Protein AF-A0A7V4H0T4-F1 (afdb_monomer_lite)

pLDDT: mean 85.84, std 12.64, 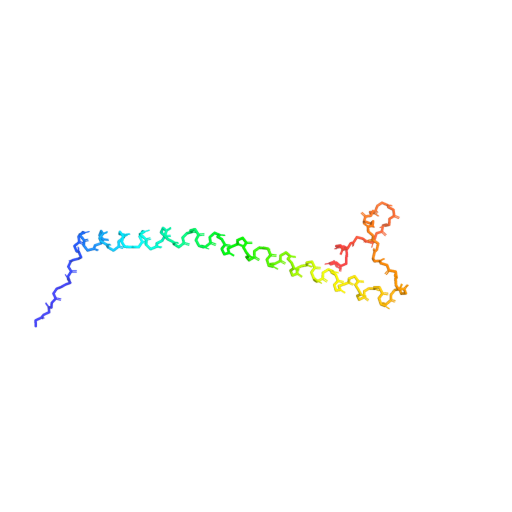range [47.91, 97.94]

Sequence (85 aa):
MPGGPKAFTLIELLVVIAIIAILAAMLLPALSRAKDRAQRASCTNNLRQLALGVNLYADTARDWLPPTECDPERHPGTMPWQSYE

Foldseek 3Di:
DDDDDDDDDPVNVVVVVVVVVVVVVVVVVVVVVVVVVVVVVVVVVVVVVVVVVQVVCCVVVVNDGDDPDPDCVVPPPPHPCNVVD

Radius of gyration: 28.87 Å; chains: 1; bounding box: 46×28×85 Å

Structure (mmCIF, N/CA/C/O backbone):
data_AF-A0A7V4H0T4-F1
#
_entry.id   AF-A0A7V4H0T4-F1
#
loop_
_atom_site.group_PDB
_atom_site.id
_atom_site.type_symbol
_atom_site.label_atom_id
_atom_site.label_alt_id
_atom_site.label_comp_id
_atom_site.label_asym_id
_atom_site.label_entity_id
_atom_site.label_seq_id
_atom_site.pdbx_PDB_ins_code
_atom_site.Cartn_x
_atom_site.Cartn_y
_atom_site.Cartn_z
_atom_site.occupancy
_atom_site.B_iso_or_equiv
_atom_site.auth_seq_id
_atom_site.auth_comp_id
_atom_site.auth_asym_id
_atom_site.auth_atom_id
_atom_site.pdbx_PDB_model_num
ATOM 1 N N . MET A 1 1 ? -13.416 20.201 52.590 1.00 47.91 1 MET A N 1
ATOM 2 C CA . MET A 1 1 ? -12.682 19.038 53.137 1.00 47.91 1 MET A CA 1
ATOM 3 C C . MET A 1 1 ? -11.879 18.408 52.010 1.00 47.91 1 MET A C 1
ATOM 5 O O . MET A 1 1 ? -12.437 18.305 50.922 1.00 47.91 1 MET A O 1
ATOM 9 N N . PRO A 1 2 ? -10.598 18.056 52.210 1.00 62.53 2 PRO A N 1
ATOM 10 C CA . PRO A 1 2 ? -9.789 17.473 51.146 1.00 62.53 2 PRO A CA 1
ATOM 11 C C . PRO A 1 2 ? -10.287 16.051 50.853 1.00 62.53 2 PRO A C 1
ATOM 13 O O . PRO A 1 2 ? -10.239 15.179 51.716 1.00 62.53 2 PRO A O 1
ATOM 16 N N . GLY A 1 3 ? -10.834 15.839 49.655 1.00 63.03 3 GLY A N 1
ATOM 17 C CA . GLY A 1 3 ? -11.241 14.519 49.181 1.00 63.03 3 GLY A CA 1
ATOM 18 C C . GLY A 1 3 ? -10.004 13.677 48.886 1.00 63.03 3 GLY A C 1
ATOM 19 O O . GLY A 1 3 ? -9.215 14.035 48.014 1.00 63.03 3 GLY A O 1
ATOM 20 N N . GLY A 1 4 ? -9.823 12.585 49.630 1.00 70.81 4 GLY A N 1
ATOM 21 C CA . GLY A 1 4 ? -8.763 11.614 49.369 1.00 70.81 4 GLY A CA 1
ATOM 22 C C . GLY A 1 4 ? -8.889 10.995 47.967 1.00 70.81 4 GLY A C 1
ATOM 23 O O . GLY A 1 4 ? -9.993 10.951 47.413 1.00 70.81 4 GLY A O 1
ATOM 24 N N . PRO A 1 5 ? -7.776 10.535 47.370 1.00 68.38 5 PRO A N 1
ATOM 25 C CA . PRO A 1 5 ? -7.781 9.978 46.022 1.00 68.38 5 PRO A CA 1
ATOM 26 C C . PRO A 1 5 ? -8.715 8.762 45.942 1.00 68.38 5 PRO A C 1
ATOM 28 O O . PRO A 1 5 ? -8.634 7.842 46.754 1.00 68.38 5 PRO A O 1
ATOM 31 N N . LYS A 1 6 ? -9.623 8.770 44.958 1.00 74.12 6 LYS A N 1
ATOM 32 C CA . LYS A 1 6 ? -10.534 7.654 44.671 1.00 74.12 6 LYS A CA 1
ATOM 33 C C . LYS A 1 6 ? -9.711 6.447 44.217 1.00 74.12 6 LYS A C 1
ATOM 35 O O . LYS A 1 6 ? -9.037 6.519 43.192 1.00 74.12 6 LYS A O 1
ATOM 40 N N . ALA A 1 7 ? -9.758 5.357 44.978 1.00 75.06 7 ALA A N 1
ATOM 41 C CA . ALA A 1 7 ? -9.166 4.092 44.564 1.00 75.06 7 ALA A CA 1
ATOM 42 C C . ALA A 1 7 ? -9.960 3.528 43.377 1.00 75.06 7 ALA A C 1
ATOM 44 O O . ALA A 1 7 ? -11.181 3.394 43.455 1.00 75.06 7 ALA A O 1
ATOM 45 N N . PHE A 1 8 ? -9.261 3.229 42.283 1.00 78.81 8 PHE A N 1
ATOM 46 C CA . PHE A 1 8 ? -9.838 2.596 41.101 1.00 78.81 8 PHE A CA 1
ATOM 47 C C . PHE A 1 8 ? -10.265 1.172 41.458 1.00 78.81 8 PHE A C 1
ATOM 49 O O . PHE A 1 8 ? -9.483 0.414 42.039 1.00 78.81 8 PHE A O 1
ATOM 56 N N . THR A 1 9 ? -11.496 0.792 41.131 1.00 90.00 9 THR A N 1
ATOM 57 C CA . THR A 1 9 ? -11.954 -0.574 41.392 1.00 90.00 9 THR A CA 1
ATOM 58 C C . THR A 1 9 ? -11.431 -1.522 40.308 1.00 90.00 9 THR A C 1
ATOM 60 O O . THR A 1 9 ? -11.309 -1.156 39.138 1.00 90.00 9 THR A O 1
ATOM 63 N N . LEU A 1 10 ? -11.139 -2.776 40.671 1.00 90.44 10 LEU A N 1
ATOM 64 C CA . LEU A 1 10 ? -10.727 -3.802 39.698 1.00 90.44 10 LEU A CA 1
ATOM 65 C C . LEU A 1 10 ? -11.782 -4.016 38.599 1.00 90.44 10 LEU A C 1
ATOM 67 O O . LEU A 1 10 ? -11.435 -4.317 37.460 1.00 90.44 10 LEU A O 1
ATOM 71 N N . ILE A 1 11 ? -13.063 -3.829 38.932 1.00 94.00 11 ILE A N 1
ATOM 72 C CA . ILE A 1 11 ? -14.189 -3.970 38.000 1.00 94.00 11 ILE A CA 1
ATOM 73 C C . ILE A 1 11 ? -14.171 -2.857 36.947 1.00 94.00 11 ILE A C 1
ATOM 75 O O . ILE A 1 11 ? -14.352 -3.145 35.766 1.00 94.00 11 ILE A O 1
ATOM 79 N N . GLU A 1 12 ? -13.907 -1.607 37.339 1.00 92.38 12 GLU A N 1
ATOM 80 C CA . GLU A 1 12 ? -13.786 -0.495 36.387 1.00 92.38 12 GLU A CA 1
ATOM 81 C C . GLU A 1 12 ? -12.660 -0.743 35.378 1.00 92.38 12 GLU A C 1
ATOM 83 O O . GLU A 1 12 ? -12.858 -0.554 34.179 1.00 92.38 12 GLU A O 1
ATOM 88 N N . LEU A 1 13 ? -11.503 -1.237 35.831 1.00 92.50 13 LEU A N 1
ATOM 89 C CA . LEU A 1 13 ? -10.395 -1.580 34.935 1.00 92.50 13 LEU A CA 1
ATOM 90 C C . LEU A 1 13 ? -10.771 -2.729 33.982 1.00 92.50 13 LEU A C 1
ATOM 92 O O . LEU A 1 13 ? -10.480 -2.670 32.786 1.00 92.50 13 LEU A O 1
ATOM 96 N N . LEU A 1 14 ? -11.441 -3.760 34.504 1.00 95.00 14 LEU A N 1
ATOM 97 C CA . LEU A 1 14 ? -11.833 -4.950 33.748 1.00 95.00 14 LEU A CA 1
ATOM 98 C C . LEU A 1 14 ? -12.825 -4.625 32.619 1.00 95.00 14 LEU A C 1
ATOM 100 O O . LEU A 1 14 ? -12.682 -5.118 31.500 1.00 95.00 14 LEU A O 1
ATOM 104 N N . VAL A 1 15 ? -13.816 -3.773 32.882 1.00 95.31 15 VAL A N 1
ATOM 105 C CA . VAL A 1 15 ? -14.796 -3.372 31.860 1.00 95.31 15 VAL A CA 1
ATOM 106 C C . VAL A 1 15 ? -14.125 -2.574 30.740 1.00 95.31 15 VAL A C 1
ATOM 108 O O . VAL A 1 15 ? -14.430 -2.783 29.566 1.00 95.31 15 VAL A O 1
ATOM 111 N N . VAL A 1 16 ? -13.166 -1.707 31.073 1.00 95.81 16 VAL A N 1
ATOM 112 C CA . VAL A 1 16 ? -12.455 -0.893 30.076 1.00 95.81 16 VAL A CA 1
ATOM 113 C C . VAL A 1 16 ? -11.642 -1.764 29.120 1.00 95.81 16 VAL A C 1
ATOM 115 O O . VAL A 1 16 ? -11.758 -1.607 27.903 1.00 95.81 16 VAL A O 1
ATOM 118 N N . ILE A 1 17 ? -10.866 -2.723 29.634 1.00 96.69 17 ILE A N 1
ATOM 119 C CA . ILE A 1 17 ? -10.087 -3.620 28.767 1.00 96.69 17 ILE A CA 1
ATOM 120 C C . ILE A 1 17 ? -10.995 -4.506 27.904 1.00 96.69 17 ILE A C 1
ATOM 122 O O . ILE A 1 17 ? -10.662 -4.766 26.748 1.00 96.69 17 ILE A O 1
ATOM 126 N N . ALA A 1 18 ? -12.163 -4.912 28.418 1.00 97.00 18 ALA A N 1
ATOM 127 C CA . ALA A 1 18 ? -13.135 -5.695 27.662 1.00 97.00 18 ALA A CA 1
ATOM 128 C C . ALA A 1 18 ? -13.690 -4.906 26.464 1.00 97.00 18 ALA A C 1
ATOM 130 O O . ALA A 1 18 ? -13.751 -5.430 25.351 1.00 97.00 18 ALA A O 1
ATOM 131 N N . ILE A 1 19 ? -14.028 -3.628 26.660 1.00 96.69 19 ILE A N 1
ATOM 132 C CA . ILE A 1 19 ? -14.508 -2.758 25.577 1.00 96.69 19 ILE A CA 1
ATOM 133 C C . ILE A 1 19 ? -13.401 -2.527 24.536 1.00 96.69 19 ILE A C 1
ATOM 135 O O . ILE A 1 19 ? -13.654 -2.667 23.339 1.00 96.69 19 ILE A O 1
ATOM 139 N N . ILE A 1 20 ? -12.164 -2.242 24.966 1.00 96.81 20 ILE A N 1
ATOM 140 C CA . ILE A 1 20 ? -11.020 -2.064 24.053 1.00 96.81 20 ILE A CA 1
ATOM 141 C C . ILE A 1 20 ? -10.782 -3.332 23.223 1.00 96.81 20 ILE A C 1
ATOM 143 O O . ILE A 1 20 ? -10.560 -3.232 22.017 1.00 96.81 20 ILE A O 1
ATOM 147 N N . ALA A 1 21 ? -10.873 -4.519 23.830 1.00 96.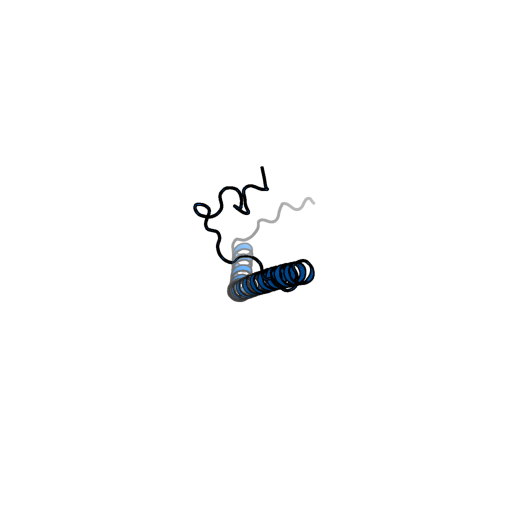94 21 ALA A N 1
ATOM 148 C CA . ALA A 1 21 ? -10.684 -5.788 23.131 1.00 96.94 21 ALA A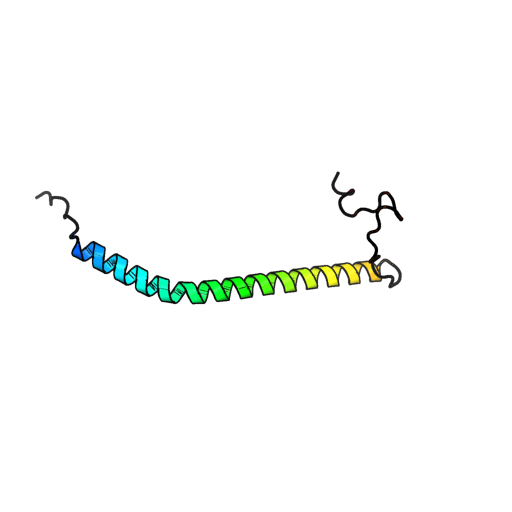 CA 1
ATOM 149 C C . ALA A 1 21 ? -11.738 -6.018 22.033 1.00 96.94 21 ALA A C 1
ATOM 151 O O . ALA A 1 21 ? -11.382 -6.409 20.921 1.00 96.94 21 ALA A O 1
ATOM 152 N N . ILE A 1 22 ? -13.015 -5.722 22.306 1.00 96.06 22 ILE A N 1
ATOM 153 C CA . ILE A 1 22 ? -14.102 -5.834 21.318 1.00 96.06 22 ILE A CA 1
ATOM 154 C C . ILE A 1 22 ? -13.869 -4.875 20.145 1.00 96.06 22 ILE A C 1
ATOM 156 O O . ILE A 1 22 ? -13.957 -5.278 18.983 1.00 96.06 22 ILE A O 1
ATOM 160 N N . LEU A 1 23 ? -13.528 -3.616 20.438 1.00 96.81 23 LEU A N 1
ATOM 161 C CA . LEU A 1 23 ? -13.237 -2.614 19.412 1.00 96.81 23 LEU A CA 1
ATOM 162 C C . LEU A 1 23 ? -12.020 -3.017 18.567 1.00 96.81 23 LEU A C 1
ATOM 164 O O . LEU A 1 23 ? -12.079 -2.990 17.338 1.00 96.81 23 LEU A O 1
ATOM 168 N N . ALA A 1 24 ? -10.933 -3.458 19.204 1.00 95.62 24 ALA A N 1
ATOM 169 C CA . ALA A 1 24 ? -9.723 -3.900 18.518 1.00 95.62 24 ALA A CA 1
ATOM 170 C C . ALA A 1 24 ? -9.972 -5.127 17.625 1.00 95.62 24 ALA A C 1
ATOM 172 O O . ALA A 1 24 ? -9.463 -5.176 16.503 1.00 95.62 24 ALA A O 1
ATOM 173 N N . ALA A 1 25 ? -10.793 -6.083 18.075 1.00 94.62 25 ALA A N 1
ATOM 174 C CA . ALA A 1 25 ? -11.145 -7.276 17.306 1.00 94.62 25 ALA A CA 1
ATOM 175 C C . ALA A 1 25 ? -11.856 -6.940 15.984 1.00 94.62 25 ALA A C 1
ATOM 177 O O . ALA A 1 25 ? -11.615 -7.603 14.976 1.00 94.62 25 ALA A O 1
ATOM 178 N N . MET A 1 26 ? -12.679 -5.886 15.953 1.00 92.88 26 MET A N 1
ATOM 179 C CA . MET A 1 26 ? -13.308 -5.412 14.712 1.00 92.88 26 MET A CA 1
ATOM 180 C C . MET A 1 26 ? -12.336 -4.618 13.823 1.00 92.88 26 MET A C 1
ATOM 182 O O . MET A 1 26 ? -12.457 -4.644 12.597 1.00 92.88 26 MET A O 1
ATOM 186 N N . LEU A 1 27 ? -11.351 -3.935 14.415 1.00 93.44 27 LEU A N 1
ATOM 187 C CA . LEU A 1 27 ? -10.398 -3.080 13.697 1.00 93.44 27 LEU A CA 1
ATOM 188 C C . LEU A 1 27 ? -9.250 -3.857 13.035 1.00 93.44 27 LEU A C 1
ATOM 190 O O . LEU A 1 27 ? -8.851 -3.521 11.921 1.00 93.44 27 LEU A O 1
ATOM 194 N N . LEU A 1 28 ? -8.740 -4.913 13.671 1.00 92.69 28 LEU A N 1
ATOM 195 C CA . LEU A 1 28 ? -7.659 -5.764 13.148 1.00 92.69 28 LEU A CA 1
ATOM 196 C C . LEU A 1 28 ? -7.897 -6.283 11.710 1.00 92.69 28 LEU A C 1
ATOM 198 O O . LEU A 1 28 ? -7.022 -6.085 10.857 1.00 92.69 28 LEU A O 1
ATOM 202 N N . PRO A 1 29 ? -9.054 -6.894 11.375 1.00 89.50 29 PRO A N 1
ATOM 203 C CA . PRO A 1 29 ? -9.307 -7.372 10.015 1.00 89.50 29 PRO A CA 1
ATOM 204 C C . PRO A 1 29 ? -9.459 -6.226 9.004 1.00 89.50 29 PRO A C 1
ATOM 206 O O . PRO A 1 29 ? -9.078 -6.378 7.841 1.00 89.50 29 PRO A O 1
ATOM 209 N N . ALA A 1 30 ? -9.988 -5.073 9.425 1.00 93.81 30 ALA A N 1
ATOM 210 C CA . ALA A 1 30 ? -10.092 -3.893 8.572 1.00 93.81 30 ALA A CA 1
ATOM 211 C C . ALA A 1 30 ? -8.705 -3.307 8.254 1.00 93.81 30 ALA A C 1
ATOM 213 O O . ALA A 1 30 ? -8.420 -2.986 7.098 1.00 93.81 30 ALA A O 1
ATOM 214 N N . LEU A 1 31 ? -7.816 -3.243 9.251 1.00 92.38 31 LEU A N 1
ATOM 215 C CA . LEU A 1 31 ? -6.450 -2.741 9.105 1.00 92.38 31 LEU A CA 1
ATOM 216 C C . LEU A 1 31 ? -5.594 -3.637 8.200 1.00 92.38 31 LEU A C 1
ATOM 218 O O . LEU A 1 31 ? -4.870 -3.127 7.345 1.00 92.38 31 LEU A O 1
ATOM 222 N N . SER A 1 32 ? -5.713 -4.963 8.326 1.00 93.38 32 SER A N 1
ATOM 223 C CA . SER A 1 32 ? -5.036 -5.910 7.427 1.00 93.38 32 SER A CA 1
ATOM 224 C C . SER A 1 32 ? -5.431 -5.676 5.963 1.00 93.38 32 SER A C 1
ATOM 226 O O . SER A 1 32 ? -4.560 -5.496 5.112 1.00 93.38 32 SER A O 1
ATOM 228 N N . ARG A 1 33 ? -6.733 -5.552 5.671 1.00 94.00 33 ARG A N 1
ATOM 229 C CA . ARG A 1 33 ? -7.220 -5.260 4.310 1.00 94.00 33 ARG A CA 1
ATOM 230 C C . ARG A 1 33 ? -6.756 -3.892 3.804 1.00 94.00 33 ARG A C 1
ATOM 232 O O . ARG A 1 33 ? -6.474 -3.746 2.615 1.00 94.00 33 ARG A O 1
ATOM 239 N N . ALA A 1 34 ? -6.694 -2.884 4.676 1.00 95.00 34 ALA A N 1
ATOM 240 C CA . ALA A 1 34 ? -6.201 -1.555 4.319 1.00 95.00 34 ALA A CA 1
ATOM 241 C C . ALA A 1 34 ? -4.712 -1.583 3.937 1.00 95.00 34 ALA A C 1
ATOM 243 O O . ALA A 1 34 ? -4.334 -0.982 2.932 1.00 95.00 34 ALA A O 1
ATOM 244 N N . LYS A 1 35 ? -3.886 -2.337 4.675 1.00 95.19 35 LYS A N 1
ATOM 245 C CA . LYS A 1 35 ? -2.462 -2.531 4.368 1.00 95.19 35 LYS A CA 1
ATOM 246 C C . LYS A 1 35 ? -2.256 -3.184 3.001 1.00 95.19 35 LYS A C 1
ATOM 248 O O . LYS A 1 35 ? -1.478 -2.666 2.204 1.00 95.19 35 LYS A O 1
ATOM 253 N N . ASP A 1 36 ? -2.986 -4.254 2.696 1.00 96.75 36 ASP A N 1
ATOM 254 C CA . ASP A 1 36 ? -2.873 -4.930 1.397 1.00 96.75 36 ASP A CA 1
ATOM 255 C C . ASP A 1 36 ? -3.266 -4.002 0.240 1.00 96.75 36 ASP A C 1
ATOM 257 O O . ASP A 1 36 ? -2.608 -3.964 -0.802 1.00 96.75 36 ASP A O 1
ATOM 261 N N . ARG A 1 37 ? -4.321 -3.197 0.425 1.00 95.69 37 ARG A N 1
ATOM 262 C CA . ARG A 1 37 ? -4.721 -2.174 -0.553 1.00 95.69 37 ARG A CA 1
ATOM 263 C C . ARG A 1 37 ? -3.647 -1.102 -0.726 1.00 95.69 37 ARG A C 1
ATOM 265 O O . ARG A 1 37 ? -3.363 -0.733 -1.861 1.00 95.69 37 ARG A O 1
ATOM 272 N N . ALA A 1 38 ? -3.034 -0.636 0.360 1.00 96.31 38 ALA A N 1
ATOM 273 C CA . ALA A 1 38 ? -1.957 0.350 0.308 1.00 96.31 38 ALA A CA 1
ATOM 274 C C . ALA A 1 38 ? -0.717 -0.191 -0.424 1.00 96.31 38 ALA A C 1
ATOM 276 O O . ALA A 1 38 ? -0.151 0.503 -1.267 1.00 96.31 38 ALA A O 1
ATOM 277 N N . GLN A 1 39 ? -0.334 -1.449 -0.176 1.00 97.50 39 GLN A N 1
ATOM 278 C CA . GLN A 1 39 ? 0.767 -2.099 -0.895 1.00 97.50 39 GLN A CA 1
ATOM 279 C C . GLN A 1 39 ? 0.480 -2.213 -2.395 1.00 97.50 39 GLN A C 1
ATOM 281 O O . GLN A 1 39 ? 1.335 -1.875 -3.213 1.00 97.50 39 GLN A O 1
ATOM 286 N N . ARG A 1 40 ? -0.740 -2.619 -2.770 1.00 97.25 40 ARG A N 1
ATOM 287 C CA . ARG A 1 40 ? -1.159 -2.655 -4.180 1.00 97.25 40 ARG A CA 1
ATOM 288 C C . ARG A 1 40 ? -1.134 -1.267 -4.812 1.00 97.25 40 ARG A C 1
ATOM 290 O O . ARG A 1 40 ? -0.601 -1.123 -5.905 1.00 97.25 40 ARG A O 1
ATOM 297 N N . ALA A 1 41 ? -1.652 -0.250 -4.123 1.00 97.06 41 ALA A N 1
ATOM 298 C CA . ALA A 1 41 ? -1.628 1.128 -4.607 1.00 97.06 41 ALA A CA 1
ATOM 299 C C . ALA A 1 41 ? -0.189 1.616 -4.852 1.00 97.06 41 ALA A C 1
ATOM 301 O O . ALA A 1 41 ? 0.101 2.146 -5.924 1.00 97.06 41 ALA A O 1
ATOM 302 N N . SER A 1 42 ? 0.727 1.350 -3.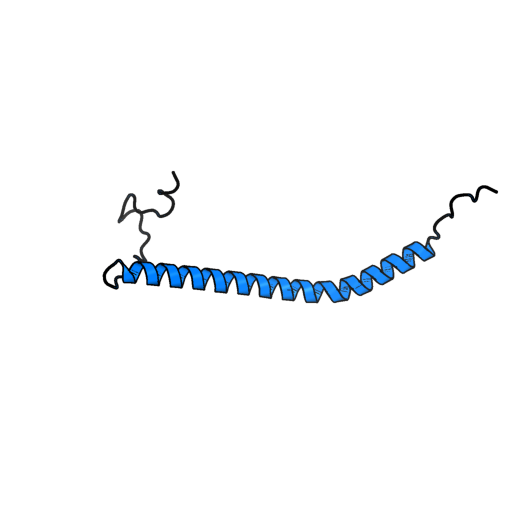915 1.00 97.44 42 SER A N 1
ATOM 303 C CA . SER A 1 42 ? 2.154 1.655 -4.070 1.00 97.44 42 SER A CA 1
ATOM 304 C C . SER A 1 42 ? 2.764 0.942 -5.282 1.00 97.44 42 SER A C 1
ATOM 306 O O . SER A 1 42 ? 3.363 1.586 -6.139 1.00 97.44 42 SER A O 1
ATOM 308 N N . CYS A 1 43 ? 2.513 -0.362 -5.441 1.00 97.56 43 CYS A N 1
ATOM 309 C CA . CYS A 1 43 ? 2.974 -1.125 -6.603 1.00 97.56 43 CYS A CA 1
ATOM 310 C C . CYS A 1 43 ? 2.460 -0.531 -7.926 1.00 97.56 43 CYS A C 1
ATOM 312 O O . CYS A 1 43 ? 3.248 -0.290 -8.838 1.00 97.56 43 CYS A O 1
ATOM 314 N N . THR A 1 44 ? 1.164 -0.212 -8.019 1.00 97.94 44 THR A N 1
ATOM 315 C CA . THR A 1 44 ? 0.607 0.419 -9.227 1.00 97.94 44 THR A CA 1
ATOM 316 C C . THR A 1 44 ? 1.215 1.789 -9.511 1.00 97.94 44 THR A C 1
ATOM 318 O O . THR A 1 44 ? 1.403 2.146 -10.672 1.00 97.94 44 THR A O 1
ATOM 321 N N . ASN A 1 45 ? 1.550 2.552 -8.470 1.00 97.25 45 ASN A N 1
ATOM 322 C CA . ASN A 1 45 ? 2.204 3.842 -8.624 1.00 97.25 45 ASN A CA 1
ATOM 323 C C . ASN A 1 45 ? 3.642 3.689 -9.136 1.00 97.25 45 ASN A C 1
ATOM 325 O O . ASN A 1 45 ? 4.027 4.388 -10.068 1.00 97.25 45 ASN A O 1
ATOM 329 N N . ASN A 1 46 ? 4.399 2.727 -8.605 1.00 97.06 46 ASN A N 1
ATOM 330 C CA . ASN A 1 46 ? 5.749 2.422 -9.082 1.00 97.06 46 ASN A CA 1
ATOM 331 C C . ASN A 1 46 ? 5.732 1.999 -10.558 1.00 97.06 46 ASN A C 1
ATOM 333 O O . ASN A 1 46 ? 6.527 2.491 -11.351 1.00 97.06 46 ASN A O 1
ATOM 337 N N . LEU A 1 47 ? 4.779 1.150 -10.961 1.00 96.88 47 LEU A N 1
ATOM 338 C CA . LEU A 1 47 ? 4.619 0.754 -12.365 1.00 96.88 47 LEU A CA 1
ATOM 339 C C . LEU A 1 47 ? 4.280 1.945 -13.269 1.00 96.88 47 LEU A C 1
ATOM 341 O O . LEU A 1 47 ? 4.822 2.053 -14.366 1.00 96.88 47 LEU A O 1
ATOM 345 N N . ARG A 1 48 ? 3.422 2.865 -12.808 1.00 97.25 48 ARG A N 1
ATOM 346 C CA . ARG A 1 48 ? 3.153 4.114 -13.536 1.00 97.25 48 ARG A CA 1
ATOM 347 C C . ARG A 1 48 ? 4.413 4.961 -13.687 1.00 97.25 48 ARG A C 1
ATOM 349 O O . ARG A 1 48 ? 4.650 5.467 -14.776 1.00 97.25 48 ARG A O 1
ATOM 356 N N . GLN A 1 49 ? 5.223 5.092 -12.639 1.00 95.88 49 GLN A N 1
ATOM 357 C CA . GLN A 1 49 ? 6.485 5.836 -12.699 1.00 95.88 49 GLN A CA 1
ATOM 358 C C . GLN A 1 49 ? 7.475 5.210 -13.688 1.00 95.88 49 GLN A C 1
ATOM 360 O O . GLN A 1 49 ? 8.067 5.933 -14.483 1.00 95.88 49 GLN A O 1
ATOM 365 N N . LEU A 1 50 ? 7.598 3.880 -13.706 1.00 94.00 50 LEU A N 1
ATOM 366 C CA . LEU A 1 50 ? 8.424 3.174 -14.690 1.00 94.00 50 LEU A CA 1
ATOM 367 C C . LEU A 1 50 ? 7.920 3.397 -16.119 1.00 94.00 50 LEU A C 1
ATOM 369 O O . LEU A 1 50 ? 8.707 3.745 -16.992 1.00 94.00 50 LEU A O 1
ATOM 373 N N . ALA A 1 51 ? 6.613 3.257 -16.356 1.00 94.50 51 ALA A N 1
ATOM 374 C CA . ALA A 1 51 ? 6.024 3.488 -17.674 1.00 94.50 51 ALA A CA 1
ATOM 375 C C . ALA A 1 51 ? 6.250 4.929 -18.159 1.00 94.50 51 ALA A C 1
ATOM 377 O O . ALA A 1 51 ? 6.577 5.148 -19.323 1.00 94.50 51 ALA A O 1
ATOM 378 N N . LEU A 1 52 ? 6.117 5.915 -17.267 1.00 95.75 52 LEU A N 1
ATOM 379 C CA . LEU A 1 52 ? 6.448 7.305 -17.575 1.00 95.75 52 LEU A CA 1
ATOM 380 C C . LEU A 1 52 ? 7.931 7.464 -17.926 1.00 95.75 52 LEU A C 1
ATOM 382 O O . LEU A 1 52 ? 8.236 8.081 -18.939 1.00 95.75 52 LEU A O 1
ATOM 386 N N . GLY A 1 53 ? 8.841 6.874 -17.147 1.00 91.69 53 GLY A N 1
ATOM 387 C CA . GLY A 1 53 ? 10.280 6.922 -17.426 1.00 91.69 53 GLY A CA 1
ATOM 388 C C . GLY A 1 53 ? 10.647 6.317 -18.783 1.00 91.69 53 GLY A C 1
ATOM 389 O O . GLY A 1 53 ? 11.419 6.909 -19.531 1.00 91.69 53 GLY A O 1
ATOM 390 N N . VAL A 1 54 ? 10.041 5.182 -19.138 1.00 92.00 54 VAL A N 1
ATOM 391 C CA . VAL A 1 54 ? 10.234 4.536 -20.446 1.00 92.00 54 VAL A CA 1
ATOM 392 C C . VAL A 1 54 ? 9.724 5.423 -21.584 1.00 92.00 54 VAL A C 1
ATOM 394 O O . VAL A 1 54 ? 10.429 5.591 -22.574 1.00 92.00 54 VAL A O 1
ATOM 397 N N . ASN A 1 55 ? 8.538 6.023 -21.440 1.00 93.31 55 ASN A N 1
ATOM 398 C CA . ASN A 1 55 ? 7.989 6.924 -22.459 1.00 93.31 55 ASN A CA 1
ATOM 399 C C . ASN A 1 55 ? 8.858 8.175 -22.653 1.00 93.31 55 ASN A C 1
ATOM 401 O O . ASN A 1 55 ? 9.122 8.565 -23.785 1.00 93.31 55 ASN A O 1
ATOM 405 N N . LEU A 1 56 ? 9.343 8.776 -21.562 1.00 93.81 56 LEU A N 1
ATOM 406 C CA . LEU A 1 56 ? 10.255 9.926 -21.620 1.00 93.81 56 LEU A CA 1
ATOM 407 C C . LEU A 1 56 ? 11.589 9.565 -22.287 1.00 93.81 56 LEU A C 1
ATOM 409 O O . LEU A 1 56 ? 12.159 10.367 -23.024 1.00 93.81 56 LEU A O 1
ATOM 413 N N . TYR A 1 57 ? 12.089 8.353 -22.045 1.00 89.56 57 TYR A N 1
ATOM 414 C CA . TYR A 1 57 ? 13.288 7.865 -22.715 1.00 89.56 57 TYR A CA 1
ATOM 415 C C . TYR A 1 57 ? 13.054 7.701 -24.220 1.00 89.56 57 TYR A C 1
ATOM 417 O O . TYR A 1 57 ? 13.831 8.228 -25.010 1.00 89.56 57 TYR A O 1
ATOM 425 N N . ALA A 1 58 ? 11.966 7.037 -24.618 1.00 91.31 58 ALA A N 1
ATOM 426 C CA . ALA A 1 58 ? 11.642 6.798 -26.024 1.00 91.31 58 ALA A CA 1
ATOM 427 C C . ALA A 1 58 ? 11.529 8.107 -26.826 1.00 91.31 58 ALA A C 1
ATOM 429 O O . ALA A 1 58 ? 12.112 8.210 -27.905 1.00 91.31 58 ALA A O 1
ATOM 430 N N . ASP A 1 59 ? 10.886 9.130 -26.253 1.00 93.50 59 ASP A N 1
ATOM 431 C CA . ASP A 1 59 ? 10.734 10.459 -26.866 1.00 93.50 59 ASP A CA 1
ATOM 432 C C . ASP A 1 59 ? 12.091 11.121 -27.186 1.00 93.50 59 ASP A C 1
ATOM 434 O O . ASP A 1 59 ? 12.281 11.734 -28.235 1.00 93.50 59 ASP A O 1
ATOM 438 N N . THR A 1 60 ? 13.091 10.928 -26.320 1.00 90.94 60 THR A N 1
ATOM 439 C CA . THR A 1 60 ? 14.439 11.498 -26.509 1.00 90.94 60 THR A CA 1
ATOM 440 C C . THR A 1 60 ? 15.390 10.592 -27.302 1.00 90.94 60 THR A C 1
ATOM 442 O O . THR A 1 60 ? 16.369 11.075 -27.875 1.00 90.94 60 THR A O 1
ATOM 445 N N . ALA A 1 61 ? 15.105 9.288 -27.382 1.00 88.31 61 ALA A N 1
ATOM 446 C CA . ALA A 1 61 ? 15.971 8.264 -27.967 1.00 88.31 61 ALA A CA 1
ATOM 447 C C . ALA A 1 61 ? 15.504 7.746 -29.344 1.00 88.31 61 ALA A C 1
ATOM 449 O O . ALA A 1 61 ? 15.876 6.640 -29.734 1.00 88.31 61 ALA A O 1
ATOM 450 N N . ARG A 1 62 ? 14.739 8.539 -30.113 1.00 90.56 62 ARG A N 1
ATOM 451 C CA . ARG A 1 62 ? 14.192 8.154 -31.438 1.00 90.56 62 ARG A CA 1
ATOM 452 C C . ARG A 1 62 ? 13.315 6.897 -31.370 1.00 90.56 62 ARG A C 1
ATOM 454 O O . ARG A 1 62 ? 13.528 5.954 -32.131 1.00 90.56 62 ARG A O 1
ATOM 461 N N . ASP A 1 63 ? 12.387 6.874 -30.418 1.00 89.25 63 ASP A N 1
ATOM 462 C CA . ASP A 1 63 ? 11.470 5.762 -30.138 1.00 89.25 63 ASP A CA 1
ATOM 463 C C . ASP A 1 63 ? 12.160 4.446 -29.731 1.00 89.25 63 ASP 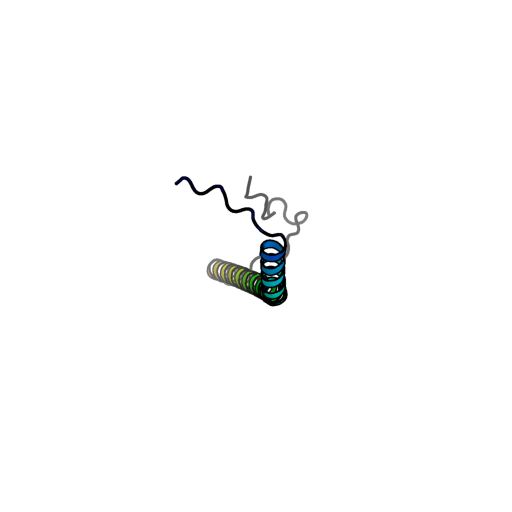A C 1
ATOM 465 O O . ASP A 1 63 ? 11.537 3.383 -29.685 1.00 89.25 63 ASP A O 1
ATOM 469 N N . TRP A 1 64 ? 13.453 4.498 -29.395 1.00 85.94 64 TRP A N 1
ATOM 470 C CA . TRP A 1 64 ? 14.171 3.353 -28.851 1.00 85.94 64 TRP A CA 1
ATOM 471 C C . TRP A 1 64 ? 13.822 3.150 -27.373 1.00 85.94 64 TRP A C 1
ATOM 473 O O . TRP A 1 64 ? 13.794 4.100 -26.592 1.00 85.94 64 TRP A O 1
ATOM 483 N N . LEU A 1 65 ? 13.580 1.903 -26.967 1.00 87.75 65 LEU A N 1
ATOM 484 C CA . LEU A 1 65 ? 13.290 1.559 -25.573 1.00 87.75 65 LEU A CA 1
ATOM 485 C C . LEU A 1 65 ? 14.579 1.416 -24.746 1.00 87.75 65 LEU A C 1
ATOM 487 O O . LEU A 1 65 ? 15.626 1.069 -25.297 1.00 87.75 65 LEU A O 1
ATOM 491 N N . PRO A 1 66 ? 14.526 1.618 -23.416 1.00 83.38 66 PRO A N 1
ATOM 492 C CA . PRO A 1 66 ? 15.672 1.362 -22.553 1.00 83.38 66 PRO A CA 1
ATOM 493 C C . PRO A 1 66 ? 16.158 -0.091 -22.694 1.00 83.38 66 PRO A C 1
ATOM 495 O O . PRO A 1 66 ? 15.325 -0.998 -22.805 1.00 83.38 66 PRO A O 1
ATOM 498 N N . PRO A 1 67 ? 17.479 -0.343 -22.674 1.00 78.94 67 PRO A N 1
ATOM 499 C CA . PRO A 1 67 ? 18.015 -1.696 -22.764 1.00 78.94 67 PRO A CA 1
ATOM 500 C C . PRO A 1 67 ? 17.504 -2.557 -21.599 1.00 78.94 67 PRO A C 1
ATOM 502 O O . PRO A 1 67 ? 17.606 -2.176 -20.435 1.00 78.94 67 PRO A O 1
ATOM 505 N N . THR A 1 68 ? 16.950 -3.730 -21.912 1.00 75.56 68 THR A N 1
ATOM 506 C CA . THR A 1 68 ? 16.452 -4.699 -20.915 1.00 75.56 68 THR A CA 1
ATOM 507 C C . THR A 1 68 ? 17.561 -5.574 -20.333 1.00 75.56 68 THR A C 1
ATOM 509 O O . THR A 1 68 ? 17.346 -6.275 -19.347 1.00 75.56 68 THR A O 1
ATOM 512 N N . GLU A 1 69 ? 18.736 -5.566 -20.960 1.00 70.19 69 GLU A N 1
ATOM 513 C CA . GLU A 1 69 ? 19.900 -6.352 -20.569 1.00 70.19 69 GLU A CA 1
ATOM 514 C C . GLU A 1 69 ? 20.779 -5.511 -19.636 1.00 70.19 69 GLU A C 1
ATOM 516 O O . GLU A 1 69 ? 21.461 -4.581 -20.061 1.00 70.19 69 GLU A O 1
ATOM 521 N N . CYS A 1 70 ? 20.740 -5.830 -18.342 1.00 67.94 70 CYS A N 1
ATOM 522 C CA . CYS A 1 70 ? 21.781 -5.435 -17.397 1.00 67.94 70 CYS A CA 1
ATOM 523 C C . CYS A 1 70 ? 22.802 -6.572 -17.326 1.00 67.94 70 CYS A C 1
ATOM 525 O O . CYS A 1 70 ? 22.790 -7.351 -16.375 1.00 67.94 70 CYS A O 1
ATOM 527 N N . ASP A 1 71 ? 23.639 -6.690 -18.357 1.00 68.38 71 ASP A N 1
ATOM 528 C CA . ASP A 1 71 ? 24.791 -7.590 -18.341 1.00 68.38 71 ASP A CA 1
ATOM 529 C C . ASP A 1 71 ? 26.073 -6.781 -18.069 1.00 68.38 71 ASP A C 1
ATOM 531 O O . ASP A 1 71 ? 26.589 -6.106 -18.969 1.00 68.38 71 ASP A O 1
ATOM 535 N N . PRO A 1 72 ? 26.588 -6.815 -16.827 1.00 66.81 72 PRO A N 1
ATOM 536 C CA . PRO A 1 72 ? 27.803 -6.099 -16.475 1.00 66.81 72 PRO A CA 1
ATOM 537 C C . PRO A 1 72 ? 29.072 -6.677 -17.115 1.00 66.81 72 PRO A C 1
ATOM 539 O O . PRO A 1 72 ? 30.077 -5.970 -17.168 1.00 66.81 72 PRO A O 1
ATOM 542 N N . GLU A 1 73 ? 29.055 -7.924 -17.597 1.00 70.69 73 GLU A N 1
ATOM 543 C CA . GLU A 1 73 ? 30.199 -8.527 -18.293 1.00 70.69 73 GLU A CA 1
ATOM 544 C C . GLU A 1 73 ? 30.274 -8.054 -19.748 1.00 70.69 73 GLU A C 1
ATOM 546 O O . GLU A 1 73 ? 31.357 -7.801 -20.277 1.00 70.69 73 GLU A O 1
ATOM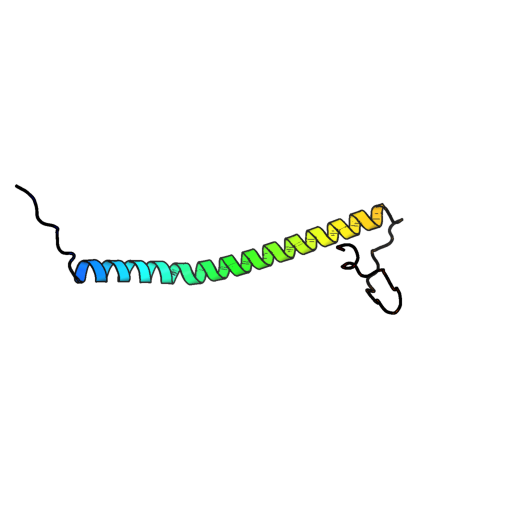 551 N N . ARG A 1 74 ? 29.116 -7.873 -20.388 1.00 71.19 74 ARG A N 1
ATOM 552 C CA . ARG A 1 74 ? 29.014 -7.385 -21.768 1.00 71.19 74 ARG A CA 1
ATOM 553 C C . ARG A 1 74 ? 29.209 -5.872 -21.886 1.00 71.19 74 ARG A C 1
ATOM 555 O O . ARG A 1 74 ? 29.722 -5.395 -22.900 1.00 71.19 74 ARG A O 1
ATOM 562 N N . HIS A 1 75 ? 28.817 -5.125 -20.854 1.00 69.62 75 HIS A N 1
ATOM 563 C CA . HIS A 1 75 ? 28.885 -3.666 -20.803 1.00 69.62 75 HIS A CA 1
ATOM 564 C C . HIS A 1 75 ? 29.477 -3.182 -19.461 1.00 69.62 75 HIS A C 1
ATOM 566 O O . HIS A 1 75 ? 28.747 -2.799 -18.544 1.00 69.62 75 HIS A O 1
ATOM 572 N N . PRO A 1 76 ? 30.816 -3.178 -19.311 1.00 69.38 76 PRO A N 1
ATOM 573 C CA . PRO A 1 76 ? 31.455 -2.689 -18.092 1.00 69.38 76 PRO A CA 1
ATOM 574 C C . PRO A 1 76 ? 31.215 -1.180 -17.917 1.00 69.38 76 PRO A C 1
ATOM 576 O O . PRO A 1 76 ? 31.414 -0.400 -18.847 1.00 69.38 76 PRO A O 1
ATOM 579 N N . GLY A 1 77 ? 30.789 -0.762 -16.720 1.00 68.88 77 GLY A N 1
ATOM 580 C CA . GLY A 1 77 ? 30.522 0.646 -16.385 1.00 68.88 77 GLY A CA 1
ATOM 581 C C . GLY A 1 77 ? 29.090 1.129 -16.645 1.00 68.88 77 GLY A C 1
ATOM 582 O O . GLY A 1 77 ? 28.789 2.293 -16.400 1.00 68.88 77 GLY A O 1
ATOM 583 N N . THR A 1 78 ? 28.190 0.265 -17.129 1.00 69.62 78 THR A N 1
ATOM 584 C CA . THR A 1 78 ? 26.776 0.620 -17.363 1.00 69.62 78 THR A CA 1
ATOM 585 C C . THR A 1 78 ? 25.852 0.184 -16.228 1.00 69.62 78 THR A C 1
ATOM 587 O O . THR A 1 78 ? 24.633 0.154 -16.406 1.00 69.62 78 THR A O 1
ATOM 590 N N . MET A 1 79 ? 26.399 -0.201 -15.069 1.00 71.44 79 MET A N 1
ATOM 591 C CA . MET A 1 79 ? 25.576 -0.614 -13.936 1.00 71.44 79 MET A CA 1
ATOM 592 C C . MET A 1 79 ? 24.778 0.591 -13.412 1.00 71.44 79 MET A C 1
ATOM 594 O O . MET A 1 79 ? 25.382 1.597 -13.037 1.00 71.44 79 MET A O 1
ATOM 598 N N . PRO A 1 80 ? 23.443 0.498 -13.294 1.00 67.44 80 PRO A N 1
ATOM 599 C CA . PRO A 1 80 ? 22.623 1.632 -12.870 1.00 67.44 80 PRO A CA 1
ATOM 600 C C . PRO A 1 80 ? 22.917 2.134 -11.443 1.00 67.44 80 PRO A C 1
ATOM 602 O O . PRO A 1 80 ? 22.540 3.249 -11.104 1.00 67.44 80 PRO A O 1
ATOM 605 N N . TRP A 1 81 ? 23.585 1.343 -10.596 1.00 70.44 81 TRP A N 1
ATOM 606 C CA . TRP A 1 81 ? 24.000 1.749 -9.244 1.00 70.44 81 TRP A CA 1
ATOM 607 C C . TRP A 1 81 ? 25.407 2.358 -9.172 1.00 70.44 81 TRP A C 1
ATOM 609 O O . TRP A 1 81 ? 25.731 2.971 -8.162 1.00 70.44 81 TRP A O 1
ATOM 619 N N . GLN A 1 82 ? 26.230 2.241 -10.220 1.00 67.00 82 GLN A N 1
ATOM 620 C CA . GLN A 1 82 ? 27.564 2.860 -10.256 1.00 67.00 82 GLN A CA 1
ATOM 621 C C . GLN A 1 82 ? 27.512 4.386 -10.434 1.00 67.00 82 GLN A C 1
ATOM 623 O O . GLN A 1 82 ? 28.504 5.058 -10.199 1.00 67.00 82 GLN A O 1
ATOM 628 N N . SER A 1 83 ? 26.364 4.958 -10.815 1.00 62.00 83 SER A N 1
ATOM 629 C CA . SER A 1 83 ? 26.180 6.414 -10.913 1.00 62.00 83 SER A CA 1
ATOM 630 C C . SER A 1 83 ? 25.866 7.105 -9.578 1.00 62.00 83 SER A C 1
ATOM 632 O O . SER A 1 83 ? 25.616 8.307 -9.571 1.00 62.00 83 SER A O 1
ATOM 634 N N . TYR A 1 84 ? 25.786 6.352 -8.475 1.00 62.53 84 TYR A N 1
ATOM 635 C CA . TYR A 1 84 ? 25.516 6.877 -7.130 1.00 62.53 84 TYR A CA 1
ATOM 636 C C . TYR A 1 84 ? 26.780 7.018 -6.259 1.00 62.53 84 TYR A C 1
ATOM 638 O O . TYR A 1 84 ? 26.650 7.310 -5.069 1.00 62.53 84 TYR A O 1
ATOM 646 N N . GLU A 1 85 ? 27.971 6.823 -6.836 1.00 59.75 85 GLU A N 1
ATOM 647 C CA . GLU A 1 85 ? 29.276 7.114 -6.215 1.00 59.75 85 GLU A CA 1
ATOM 648 C C . GLU A 1 85 ? 29.850 8.463 -6.673 1.00 59.75 85 GLU A C 1
ATOM 650 O O . GLU A 1 85 ? 29.606 8.857 -7.839 1.00 59.75 85 GLU A O 1
#

Secondary structure (DSSP, 8-state):
--PPPPPPPHHHHHHHHHHHHHHHHHHHHHHHHHHHHHHHHHHHHHHHHHHHHHHHHHHHTTTPPPP----TTTSTT--TTGGG-